Protein AF-A0A8J5NAC3-F1 (a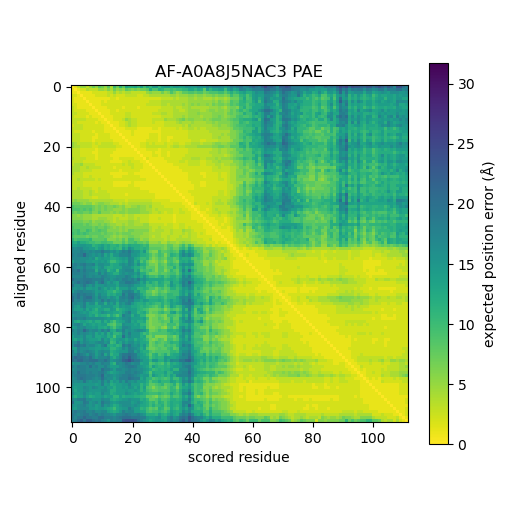fdb_monomer)

Nearest PDB structures (foldseek):
  7rhp-assembly1_A  TM=5.669E-01  e=9.854E-09  Apis mellifera
  5f0g-assembly1_A  TM=5.708E-01  e=3.605E-08  Drosophila melanogaster
  3f6f-assembly1_A  TM=5.568E-01  e=4.910E-08  Drosophila melanogaster
  4hz2-assembly1_A  TM=5.470E-01  e=6.243E-04  Xanthobacter autotrophicus Py2
  1n2a-assembly1_A  TM=5.402E-01  e=1.784E-03  Escherichia coli

Structure (mmCIF, N/CA/C/O backbone):
data_AF-A0A8J5NAC3-F1
#
_entry.id   AF-A0A8J5NAC3-F1
#
loop_
_atom_site.group_PDB
_atom_site.id
_atom_site.type_symbol
_atom_site.label_atom_id
_atom_site.label_alt_id
_atom_site.label_comp_id
_atom_site.label_asym_id
_atom_site.label_entity_id
_atom_site.label_seq_id
_atom_site.pdbx_PDB_ins_code
_atom_site.Cartn_x
_atom_site.Cartn_y
_atom_site.Cartn_z
_atom_site.occupancy
_atom_site.B_iso_or_equiv
_atom_site.auth_seq_id
_atom_site.auth_comp_id
_atom_site.auth_asym_id
_atom_site.auth_atom_id
_atom_site.pdbx_PDB_model_num
ATOM 1 N N . MET A 1 1 ? -5.736 6.207 29.118 1.00 74.62 1 MET A N 1
ATOM 2 C CA . MET A 1 1 ? -6.802 5.892 28.139 1.00 74.62 1 MET A CA 1
ATOM 3 C C . MET A 1 1 ? -8.131 5.841 28.885 1.00 74.62 1 MET A C 1
ATOM 5 O O . MET A 1 1 ? -8.109 5.405 30.030 1.00 74.62 1 MET A O 1
ATOM 9 N N . LYS A 1 2 ? -9.247 6.313 28.310 1.00 90.44 2 LYS A N 1
ATOM 10 C CA . LYS A 1 2 ? -10.553 6.248 28.991 1.00 90.44 2 LYS A CA 1
ATOM 11 C C . LYS A 1 2 ? -11.085 4.797 29.024 1.00 90.44 2 LYS A C 1
ATOM 13 O O . LYS A 1 2 ? -10.876 4.098 28.028 1.00 90.44 2 LYS A O 1
ATOM 18 N N . PRO A 1 3 ? -11.748 4.337 30.105 1.00 93.31 3 PRO A N 1
ATOM 19 C CA . PRO A 1 3 ? -12.244 2.960 30.222 1.00 93.31 3 PRO A CA 1
ATOM 20 C C . PRO A 1 3 ? -13.167 2.527 29.078 1.00 93.31 3 PRO A C 1
ATOM 22 O O . PRO A 1 3 ? -13.096 1.386 28.632 1.00 93.31 3 PRO A O 1
ATOM 25 N N . GLU A 1 4 ? -13.973 3.446 28.544 1.00 94.25 4 GLU A N 1
ATOM 26 C CA .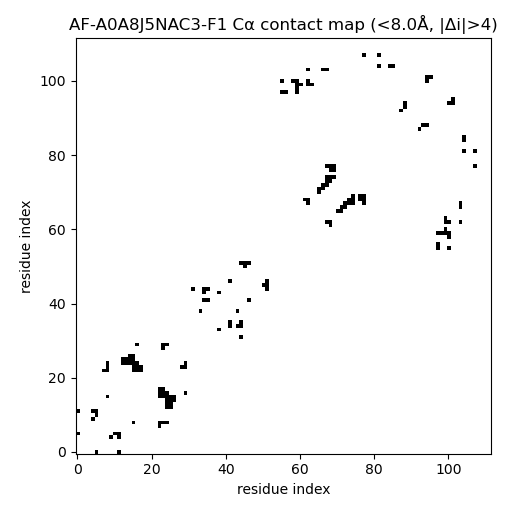 GLU A 1 4 ? -14.918 3.157 27.462 1.00 94.25 4 GLU A CA 1
ATOM 27 C C . GLU A 1 4 ? -14.195 2.797 26.157 1.00 94.25 4 GLU A C 1
ATOM 29 O O . GLU A 1 4 ? -14.645 1.932 25.414 1.00 94.25 4 GLU A O 1
ATOM 34 N N . PHE A 1 5 ? -13.035 3.409 25.889 1.00 93.56 5 PHE A N 1
ATOM 35 C CA . PHE A 1 5 ? -12.230 3.071 24.713 1.00 93.56 5 PHE A CA 1
ATOM 36 C C . PHE A 1 5 ? -11.523 1.722 24.878 1.00 93.56 5 PHE A C 1
ATOM 38 O O . PHE A 1 5 ? -11.417 0.967 23.918 1.00 93.56 5 PHE A O 1
ATOM 45 N N . LEU A 1 6 ? -11.072 1.399 26.094 1.00 93.38 6 LEU A N 1
ATOM 46 C CA . LEU A 1 6 ? -10.439 0.109 26.395 1.00 93.38 6 LEU A CA 1
ATOM 47 C C . LEU A 1 6 ? -11.414 -1.064 26.254 1.00 93.38 6 LEU A C 1
ATOM 49 O O . LEU A 1 6 ? -10.995 -2.152 25.872 1.00 93.38 6 LEU A O 1
ATOM 53 N N . ALA A 1 7 ? -12.703 -0.837 26.524 1.00 93.50 7 ALA A N 1
ATOM 54 C CA . ALA A 1 7 ? -13.750 -1.827 26.293 1.00 93.50 7 ALA A CA 1
ATOM 55 C C . ALA A 1 7 ? -13.954 -2.140 24.796 1.00 93.50 7 ALA A C 1
ATOM 57 O O . ALA A 1 7 ? -14.345 -3.253 24.461 1.00 93.50 7 ALA A O 1
ATOM 58 N N . ILE A 1 8 ? -13.673 -1.179 23.907 1.00 94.19 8 ILE A N 1
ATOM 59 C CA . ILE A 1 8 ? -13.766 -1.344 22.446 1.00 94.19 8 ILE A CA 1
ATOM 60 C C . ILE A 1 8 ? -12.471 -1.936 21.880 1.00 94.19 8 ILE A C 1
ATOM 62 O O . ILE A 1 8 ? -12.507 -2.871 21.085 1.00 94.19 8 ILE A O 1
ATOM 66 N N . ASN A 1 9 ? -11.324 -1.376 22.270 1.00 95.31 9 ASN A N 1
ATOM 67 C CA . ASN A 1 9 ? -10.008 -1.809 21.823 1.00 95.31 9 ASN A CA 1
ATOM 68 C C . ASN A 1 9 ? -9.081 -2.029 23.034 1.00 95.31 9 ASN A C 1
ATOM 70 O O . ASN A 1 9 ? -8.476 -1.065 23.527 1.00 95.31 9 ASN A O 1
ATOM 74 N N . PRO A 1 10 ? -8.895 -3.286 23.479 1.00 93.44 10 PRO A N 1
ATOM 75 C CA . PRO A 1 10 ? -8.010 -3.601 24.597 1.00 93.44 10 PRO A CA 1
ATOM 76 C C . PRO A 1 10 ? -6.534 -3.326 24.274 1.00 93.44 10 PRO A C 1
ATOM 78 O O . PRO A 1 10 ? -5.750 -3.076 25.185 1.00 93.44 10 PRO A O 1
ATOM 81 N N . GLN A 1 11 ? -6.162 -3.304 22.989 1.00 93.75 11 GLN A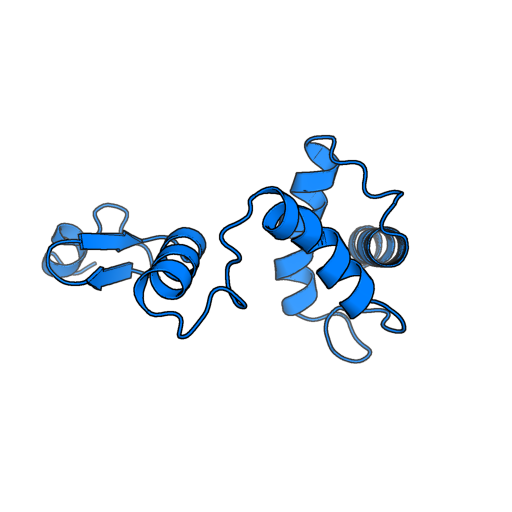 N 1
ATOM 82 C CA . GLN A 1 11 ? -4.825 -2.943 22.515 1.00 93.75 11 GLN A CA 1
ATOM 83 C C . GLN A 1 11 ? -4.592 -1.432 22.508 1.00 93.75 11 GLN A C 1
ATOM 85 O O . GLN A 1 11 ? -3.489 -0.991 22.210 1.00 93.75 11 GLN A O 1
ATOM 90 N N . HIS A 1 12 ? -5.612 -0.634 22.851 1.00 93.06 12 HIS A N 1
ATOM 91 C CA . HIS A 1 12 ? -5.481 0.786 23.154 1.00 93.06 12 HIS A CA 1
ATOM 92 C C . HIS A 1 12 ? -4.730 1.577 22.063 1.00 93.06 12 HIS A C 1
ATOM 94 O O . HIS A 1 12 ? -3.924 2.465 22.351 1.00 93.06 12 HIS A O 1
ATOM 100 N N . CYS A 1 13 ? -5.008 1.249 20.798 1.00 89.06 13 CYS A N 1
ATOM 101 C CA . CYS A 1 13 ? -4.353 1.822 19.626 1.00 89.06 13 CYS A CA 1
ATOM 102 C C . CYS A 1 13 ? -5.343 2.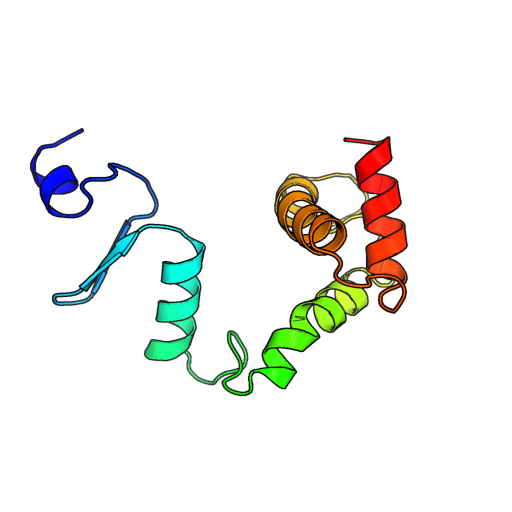577 18.737 1.00 89.06 13 CYS A C 1
ATOM 104 O O . CYS A 1 13 ? -6.542 2.302 18.701 1.00 89.06 13 CYS A O 1
ATOM 106 N N . VAL A 1 14 ? -4.812 3.523 17.970 1.00 90.69 14 VAL A N 1
ATOM 107 C CA . VAL A 1 14 ? -5.525 4.172 16.868 1.00 90.69 14 VAL A CA 1
ATOM 108 C C . VAL A 1 14 ? -4.853 3.790 15.543 1.00 90.69 14 VAL A C 1
ATOM 110 O O . VAL A 1 14 ? -3.629 3.654 15.522 1.00 90.69 14 VAL A O 1
ATOM 113 N N . PRO A 1 15 ? -5.612 3.628 14.443 1.00 93.31 15 PRO A N 1
ATOM 114 C CA . PRO A 1 15 ? -7.069 3.769 14.343 1.00 93.31 15 PRO A CA 1
ATOM 115 C C . PRO A 1 15 ? -7.851 2.587 14.955 1.00 93.31 15 PRO A C 1
ATOM 117 O O . PRO A 1 15 ? -7.382 1.451 14.958 1.00 93.31 15 PRO A O 1
ATOM 120 N N . THR A 1 16 ? -9.057 2.882 15.454 1.00 96.00 16 THR A N 1
ATOM 121 C CA . THR A 1 16 ? -10.086 1.918 15.890 1.00 96.00 16 THR A CA 1
ATOM 122 C C . THR A 1 16 ? -11.422 2.339 15.277 1.00 96.00 16 THR A C 1
ATOM 124 O O . THR A 1 16 ? -11.741 3.528 15.279 1.00 96.00 16 THR A O 1
ATOM 127 N N . MET A 1 17 ? -12.189 1.384 14.761 1.00 96.12 17 MET A N 1
ATOM 128 C CA . MET A 1 17 ? -13.488 1.569 14.118 1.00 96.12 17 MET A CA 1
ATOM 129 C C . MET A 1 17 ? -14.510 0.607 14.728 1.00 96.12 17 MET A C 1
ATOM 131 O O . MET A 1 17 ? -14.171 -0.528 15.057 1.00 96.12 17 MET A O 1
ATOM 135 N N . VAL A 1 18 ? -15.758 1.057 14.850 1.00 96.88 18 VAL A N 1
ATOM 136 C CA . VAL A 1 18 ? -16.900 0.219 15.230 1.00 96.88 18 VAL A CA 1
ATOM 137 C C . VAL A 1 18 ? -17.929 0.277 14.110 1.00 96.88 18 VAL A C 1
ATOM 139 O O . VAL A 1 18 ? -18.288 1.370 13.673 1.00 96.88 18 VAL A O 1
ATOM 142 N N . ASP A 1 19 ? -18.380 -0.887 13.655 1.00 97.00 19 ASP A N 1
ATOM 143 C CA . ASP A 1 19 ? -19.416 -1.046 12.640 1.00 97.00 19 ASP A CA 1
ATOM 144 C C . ASP A 1 19 ? -20.452 -2.082 13.104 1.00 97.00 19 ASP A C 1
ATOM 146 O O . ASP A 1 19 ? -20.204 -3.289 13.081 1.00 97.00 19 ASP A O 1
ATOM 150 N N . GLY A 1 20 ? -21.591 -1.604 13.612 1.00 94.94 20 GLY A N 1
ATOM 151 C CA . GLY A 1 20 ? -22.551 -2.443 14.332 1.00 94.94 20 GLY A CA 1
ATOM 152 C C . GLY A 1 20 ? -21.900 -3.112 15.547 1.00 94.94 20 GLY A C 1
ATOM 153 O O . GLY A 1 20 ? -21.344 -2.433 16.409 1.00 94.94 20 GLY A O 1
ATOM 154 N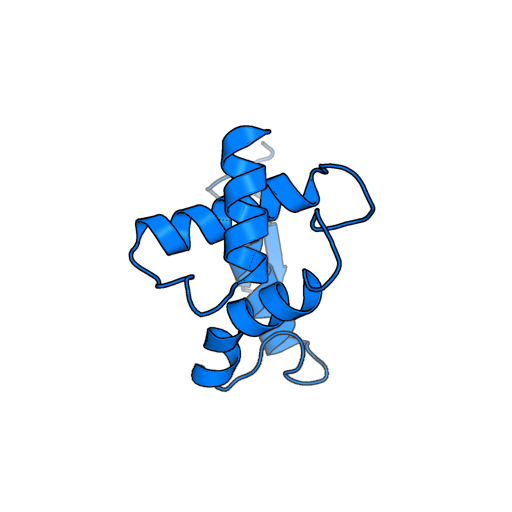 N . ASP A 1 21 ? -21.938 -4.444 15.582 1.00 95.12 21 ASP A N 1
ATOM 155 C CA . ASP A 1 21 ? -21.340 -5.258 16.650 1.00 95.12 21 ASP A CA 1
ATOM 156 C C . ASP A 1 21 ? -19.837 -5.537 16.438 1.00 95.12 21 ASP A C 1
ATOM 158 O O . ASP A 1 21 ? -19.188 -6.166 17.276 1.00 95.12 21 ASP A O 1
ATOM 162 N N . LEU A 1 22 ? -19.259 -5.093 15.316 1.00 95.94 22 LEU A N 1
ATOM 163 C CA . LEU A 1 22 ? -17.863 -5.343 14.971 1.00 95.94 22 LEU A CA 1
ATOM 164 C C . LEU A 1 22 ? -16.963 -4.191 15.429 1.00 95.94 22 LEU A C 1
ATOM 166 O O . LEU A 1 22 ? -17.006 -3.098 14.869 1.00 95.94 22 LEU A O 1
ATOM 170 N N . ALA A 1 23 ? -16.081 -4.462 16.392 1.00 96.88 23 ALA A N 1
ATOM 171 C CA . ALA A 1 23 ? -14.950 -3.596 16.718 1.00 96.88 23 ALA A CA 1
ATOM 172 C C . ALA A 1 23 ? -13.688 -4.066 15.974 1.00 96.88 23 ALA A C 1
ATOM 174 O O . ALA A 1 23 ? -13.289 -5.225 16.074 1.00 96.88 23 ALA A O 1
ATOM 175 N N . LEU A 1 24 ? -13.053 -3.157 15.234 1.00 95.69 24 LEU A N 1
ATOM 176 C CA . LEU A 1 24 ? -11.842 -3.394 14.446 1.00 95.69 24 LEU A CA 1
ATOM 177 C C . LEU A 1 24 ? -10.777 -2.350 14.788 1.00 95.69 24 LEU A C 1
ATOM 179 O O . LEU A 1 24 ? -11.062 -1.160 14.902 1.00 95.69 24 LEU A O 1
ATOM 183 N N . TRP A 1 25 ? -9.527 -2.783 14.892 1.00 94.38 25 TRP A N 1
ATOM 184 C CA . TRP A 1 25 ? -8.349 -1.920 14.994 1.00 94.38 25 TRP A CA 1
ATOM 185 C C . TRP A 1 25 ? -7.295 -2.379 13.986 1.00 94.38 25 TRP A C 1
ATOM 187 O O . TRP A 1 25 ? -7.493 -3.381 13.301 1.00 94.38 25 TRP A O 1
ATOM 197 N N . GLU A 1 26 ? -6.199 -1.624 13.886 1.00 90.31 26 GLU A N 1
ATOM 198 C CA . GLU A 1 26 ? -5.216 -1.673 12.794 1.00 90.31 26 GLU A CA 1
ATOM 199 C C . GLU A 1 26 ? -5.733 -1.066 11.484 1.00 90.31 26 GLU A C 1
ATOM 201 O O . GLU A 1 26 ? -6.818 -1.364 10.987 1.00 90.31 26 GLU A O 1
ATOM 206 N N . SER A 1 27 ? -4.912 -0.211 10.872 1.00 85.94 27 SER A N 1
ATOM 207 C CA . SER A 1 27 ? -5.311 0.528 9.669 1.00 85.94 27 SER A CA 1
ATOM 208 C C . SER A 1 27 ? -5.556 -0.386 8.466 1.00 85.94 27 SER A C 1
ATOM 210 O O . SER A 1 27 ? -6.494 -0.161 7.706 1.00 85.94 27 SER A O 1
ATOM 212 N N . ARG A 1 28 ? -4.748 -1.441 8.291 1.00 84.62 28 ARG A N 1
ATOM 213 C CA . ARG A 1 28 ? -4.851 -2.344 7.130 1.00 84.62 28 ARG A CA 1
ATO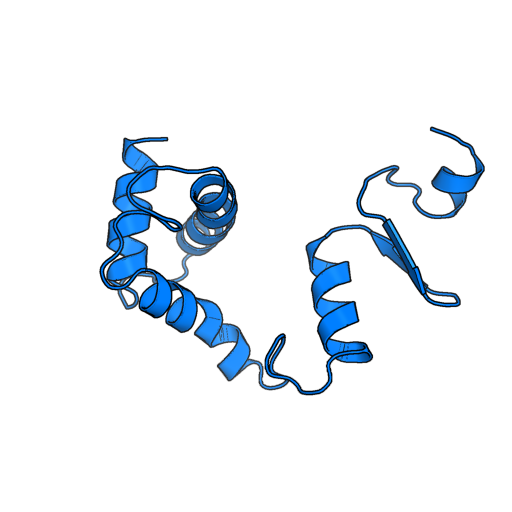M 214 C C . ARG A 1 28 ? -6.144 -3.179 7.140 1.00 84.62 28 ARG A C 1
ATOM 216 O O . ARG A 1 28 ? -6.838 -3.129 6.126 1.00 84.62 28 ARG A O 1
ATOM 223 N N . PRO A 1 29 ? -6.515 -3.887 8.230 1.00 88.06 29 PRO A N 1
ATOM 224 C CA . PRO A 1 29 ? -7.801 -4.582 8.320 1.00 88.06 29 PRO A CA 1
ATOM 225 C C . PRO A 1 29 ? -9.010 -3.653 8.187 1.00 88.06 29 PRO A C 1
ATOM 227 O O . PRO A 1 29 ? -9.968 -4.009 7.508 1.00 88.06 29 PRO A O 1
ATOM 230 N N . ILE A 1 30 ? -8.954 -2.448 8.772 1.00 92.38 30 ILE A N 1
ATOM 231 C CA . ILE A 1 30 ? -10.017 -1.444 8.614 1.00 92.38 30 ILE A CA 1
ATOM 232 C C . ILE A 1 30 ? -10.195 -1.087 7.131 1.00 92.38 30 ILE A C 1
ATOM 234 O O . ILE A 1 30 ? -11.308 -1.158 6.611 1.00 92.38 30 ILE A O 1
ATOM 238 N N . CYS A 1 31 ? -9.111 -0.758 6.422 1.00 90.50 31 CYS A N 1
ATOM 239 C CA . CYS A 1 31 ? -9.181 -0.389 5.008 1.00 90.50 31 CYS A CA 1
ATOM 240 C C . CYS A 1 31 ? -9.712 -1.527 4.122 1.00 90.50 31 CYS A C 1
ATOM 242 O O . CYS A 1 31 ? -10.555 -1.280 3.260 1.00 90.50 31 CYS A O 1
ATOM 244 N N . THR A 1 32 ? -9.252 -2.769 4.318 1.00 90.06 32 THR A N 1
ATOM 245 C CA . THR A 1 32 ? -9.723 -3.905 3.505 1.00 90.06 32 THR A CA 1
ATOM 246 C C . THR A 1 32 ? -11.177 -4.264 3.802 1.00 90.06 32 THR A C 1
ATOM 248 O O . THR A 1 32 ? -11.912 -4.597 2.870 1.00 90.06 32 THR A O 1
ATOM 251 N N . TYR A 1 33 ? -11.618 -4.152 5.060 1.00 93.88 33 TYR A N 1
ATOM 252 C CA . TYR A 1 33 ? -13.017 -4.326 5.450 1.00 93.88 33 TYR A CA 1
ATOM 253 C C . TYR A 1 33 ? -13.911 -3.276 4.787 1.00 93.88 33 TYR A C 1
ATOM 255 O O . TYR A 1 33 ? -14.867 -3.638 4.103 1.00 93.88 33 TYR A O 1
ATOM 263 N N . LEU A 1 34 ? -13.557 -1.992 4.909 1.00 94.69 34 LEU A N 1
ATOM 264 C CA . LEU A 1 34 ? -14.332 -0.895 4.328 1.00 94.69 34 LEU A CA 1
ATOM 265 C C . LEU A 1 34 ? -14.438 -1.015 2.805 1.00 94.69 34 LEU A C 1
ATOM 267 O O . LEU A 1 34 ? -15.531 -0.894 2.257 1.00 94.69 34 LEU A O 1
ATOM 271 N N . ALA A 1 35 ? -13.327 -1.313 2.123 1.00 91.69 35 ALA A N 1
ATOM 272 C CA . ALA A 1 35 ? -13.329 -1.526 0.677 1.00 91.69 35 ALA A CA 1
ATOM 273 C C . ALA A 1 35 ? -14.199 -2.726 0.269 1.00 91.69 35 ALA A C 1
ATOM 275 O O . ALA A 1 35 ? -14.880 -2.669 -0.749 1.00 91.69 35 ALA A O 1
ATOM 276 N N . SER A 1 36 ? -14.204 -3.799 1.067 1.00 89.19 36 SER A N 1
ATOM 277 C CA . SER A 1 36 ? -14.971 -5.013 0.763 1.00 89.19 36 SER A CA 1
ATOM 278 C C . SER A 1 36 ? -16.469 -4.881 1.053 1.00 89.19 36 SER A C 1
ATOM 280 O O . SER A 1 36 ? -17.264 -5.447 0.307 1.00 89.19 36 SER A O 1
ATOM 282 N N . GLN A 1 37 ? -16.852 -4.187 2.131 1.00 94.31 37 GLN A N 1
ATOM 283 C CA . GLN A 1 37 ? -18.251 -4.052 2.564 1.00 94.31 37 GLN A CA 1
ATOM 284 C C . GLN A 1 37 ? -18.968 -2.869 1.913 1.00 94.31 37 GLN A C 1
ATOM 286 O O . GLN A 1 37 ? -20.126 -2.992 1.524 1.00 94.31 37 GLN A O 1
ATOM 291 N N . TYR A 1 38 ? -18.283 -1.730 1.788 1.00 95.38 38 TYR A N 1
ATOM 292 C CA . TYR A 1 38 ? -18.891 -0.458 1.384 1.00 95.38 38 TYR A CA 1
ATOM 293 C C . TYR A 1 38 ? -18.397 0.064 0.032 1.00 95.38 38 TYR A C 1
ATOM 295 O O . TYR A 1 38 ? -18.889 1.088 -0.448 1.00 95.38 38 TYR A O 1
ATOM 303 N N . GLY A 1 39 ? -17.422 -0.603 -0.593 1.00 91.06 39 GLY A N 1
ATOM 304 C CA . GLY A 1 39 ? -16.950 -0.250 -1.929 1.00 91.06 39 GLY A CA 1
ATOM 305 C C . GLY A 1 39 ? -18.082 -0.307 -2.957 1.00 91.06 39 GLY A C 1
ATOM 306 O O . GLY A 1 39 ? -18.865 -1.254 -2.982 1.00 91.06 39 GLY A O 1
ATOM 307 N N . LYS A 1 40 ? -18.166 0.708 -3.829 1.00 94.06 40 LYS A N 1
ATOM 308 C CA . LYS A 1 40 ? -19.129 0.722 -4.949 1.00 94.06 40 LYS A CA 1
ATOM 309 C C . LYS A 1 40 ? -18.883 -0.432 -5.925 1.00 94.06 40 LYS A C 1
ATOM 311 O O . LYS A 1 40 ? -19.819 -0.959 -6.516 1.00 94.06 40 LYS A O 1
ATOM 316 N N . ASP A 1 41 ? -17.616 -0.786 -6.083 1.00 91.06 41 ASP A N 1
ATOM 317 C CA . ASP A 1 41 ? -17.096 -1.885 -6.881 1.00 91.06 41 ASP A CA 1
ATOM 318 C C . ASP A 1 41 ? -15.843 -2.451 -6.186 1.00 91.06 41 ASP A C 1
ATOM 320 O O . ASP A 1 41 ? -15.477 -2.028 -5.085 1.00 91.06 41 ASP A O 1
ATOM 324 N N . ASP A 1 42 ? -15.184 -3.425 -6.812 1.00 86.44 42 ASP A N 1
ATOM 325 C CA . ASP A 1 42 ? -13.972 -4.039 -6.279 1.00 86.44 42 ASP A CA 1
ATOM 326 C C . ASP A 1 42 ? -12.676 -3.355 -6.749 1.00 86.44 42 ASP A C 1
ATOM 328 O O . ASP A 1 42 ? -11.594 -3.889 -6.517 1.00 86.44 42 ASP A O 1
ATOM 332 N N . SER A 1 43 ? -12.737 -2.155 -7.342 1.00 84.12 43 SER A N 1
ATOM 333 C CA . SER A 1 43 ? -11.544 -1.450 -7.842 1.00 84.12 43 SER A CA 1
ATOM 334 C C . SER A 1 43 ? -10.519 -1.153 -6.741 1.00 84.12 43 SER A C 1
ATOM 336 O O . SER A 1 43 ? -9.316 -1.281 -6.966 1.00 84.12 43 SER A O 1
ATOM 338 N N . LEU A 1 44 ? -10.985 -0.812 -5.533 1.00 80.81 44 LEU A N 1
ATOM 339 C CA . LEU A 1 44 ? -10.126 -0.530 -4.376 1.00 80.81 44 LEU A CA 1
ATOM 340 C C . LEU A 1 44 ? -9.540 -1.797 -3.736 1.00 80.81 44 LEU A C 1
ATOM 342 O O . LEU A 1 44 ? -8.478 -1.739 -3.116 1.00 80.81 44 LEU A O 1
ATOM 346 N N . TYR A 1 45 ? -10.226 -2.938 -3.851 1.00 84.75 45 TYR A N 1
ATOM 347 C CA . TYR A 1 45 ? -9.770 -4.209 -3.287 1.00 84.75 45 TYR A CA 1
ATOM 348 C C . TYR A 1 45 ? -10.322 -5.409 -4.084 1.00 84.75 45 TYR A C 1
ATOM 350 O O . TYR A 1 45 ? -11.268 -6.070 -3.636 1.00 84.75 45 TYR A O 1
ATOM 358 N N . PRO A 1 46 ? -9.725 -5.727 -5.254 1.00 87.00 46 PRO A N 1
ATOM 359 C CA . PRO A 1 46 ? -10.284 -6.680 -6.220 1.00 87.00 46 PRO A CA 1
ATOM 360 C C . PRO A 1 46 ? -10.579 -8.028 -5.599 1.00 87.00 46 PRO A C 1
ATOM 362 O O . PRO A 1 46 ? -9.763 -8.507 -4.825 1.00 87.00 46 PRO A O 1
ATOM 365 N N . LYS A 1 47 ? -11.688 -8.693 -5.920 1.00 84.88 47 LYS A N 1
ATOM 366 C CA . LYS A 1 47 ? -12.002 -9.984 -5.266 1.00 84.88 47 LYS A CA 1
ATOM 367 C C . LYS A 1 47 ? -11.066 -11.118 -5.683 1.00 84.88 47 LYS A C 1
ATOM 369 O O . LYS A 1 47 ? -10.831 -12.027 -4.890 1.00 84.88 47 LYS A O 1
ATOM 374 N N . ASP A 1 48 ? -10.514 -11.047 -6.893 1.00 84.06 48 ASP A N 1
ATOM 375 C CA . ASP A 1 48 ? -9.571 -12.036 -7.413 1.00 84.06 48 ASP A CA 1
ATOM 376 C C . ASP A 1 48 ? -8.201 -11.940 -6.705 1.00 84.06 48 ASP A C 1
ATOM 378 O O . ASP A 1 48 ? -7.499 -10.930 -6.849 1.00 84.06 48 ASP A O 1
ATOM 382 N N . PRO A 1 49 ? -7.759 -12.993 -5.989 1.00 72.06 49 PRO A N 1
ATOM 383 C CA . PRO A 1 49 ? -6.463 -13.005 -5.318 1.00 72.06 49 PRO A CA 1
ATOM 384 C C . PRO A 1 49 ? -5.285 -12.812 -6.277 1.00 72.06 49 PRO A C 1
ATOM 386 O O . PRO A 1 49 ? -4.286 -12.205 -5.893 1.00 72.06 49 PRO A O 1
ATOM 389 N N . LYS A 1 50 ? -5.393 -13.277 -7.532 1.00 76.62 50 LYS A N 1
ATOM 390 C CA . LYS A 1 50 ? -4.332 -13.066 -8.529 1.00 76.62 50 LYS A CA 1
ATOM 391 C C . LYS A 1 50 ? -4.222 -11.594 -8.905 1.00 76.62 50 LYS A C 1
ATOM 393 O O . LYS A 1 50 ? -3.118 -11.098 -9.086 1.00 76.62 50 LYS A O 1
ATOM 398 N N . THR A 1 51 ? -5.344 -10.888 -8.991 1.00 78.69 51 THR A N 1
ATOM 399 C CA . THR A 1 51 ? -5.374 -9.446 -9.238 1.00 78.69 51 THR A CA 1
ATOM 400 C C . THR A 1 51 ? -4.867 -8.666 -8.029 1.00 78.69 51 THR A C 1
ATOM 402 O O . THR A 1 51 ? -4.039 -7.781 -8.210 1.00 78.69 51 THR A O 1
ATOM 405 N N . ARG A 1 52 ? -5.223 -9.052 -6.794 1.00 76.12 52 ARG A N 1
ATOM 406 C CA . ARG A 1 52 ? -4.609 -8.468 -5.581 1.00 76.12 52 ARG A CA 1
ATOM 407 C C . ARG A 1 52 ? -3.091 -8.647 -5.559 1.00 76.12 52 ARG A C 1
ATOM 409 O O . ARG A 1 52 ? -2.368 -7.724 -5.198 1.00 76.12 52 ARG A O 1
ATOM 416 N N . ALA A 1 53 ? -2.600 -9.807 -5.995 1.00 70.12 53 ALA A N 1
ATOM 417 C CA . ALA A 1 53 ? -1.167 -10.080 -6.088 1.00 70.12 53 ALA A CA 1
ATOM 418 C C . ALA A 1 53 ? -0.442 -9.190 -7.119 1.00 70.12 53 ALA A C 1
ATOM 420 O O . ALA A 1 53 ? 0.774 -9.038 -7.040 1.00 70.12 53 ALA A O 1
ATOM 421 N N . LYS A 1 54 ? -1.168 -8.545 -8.047 1.00 81.94 54 LYS A N 1
ATOM 422 C CA . LYS A 1 54 ? -0.610 -7.560 -8.990 1.00 81.94 54 LYS A CA 1
ATOM 423 C C . LYS A 1 54 ? -0.433 -6.166 -8.381 1.00 81.94 54 LYS A C 1
ATOM 425 O O . LYS A 1 54 ? -0.004 -5.273 -9.104 1.00 81.94 54 LYS A O 1
ATOM 430 N N . ALA A 1 55 ? -0.695 -5.961 -7.086 1.00 80.19 55 ALA A N 1
ATOM 431 C CA . ALA A 1 55 ? -0.489 -4.667 -6.427 1.00 80.19 55 ALA A CA 1
ATOM 432 C C . ALA A 1 55 ? 0.941 -4.116 -6.611 1.00 80.19 55 ALA A C 1
ATOM 434 O O . ALA A 1 55 ? 1.120 -2.913 -6.789 1.00 80.19 55 ALA A O 1
ATOM 435 N N . LEU A 1 56 ? 1.954 -4.992 -6.658 1.00 83.56 56 LEU A N 1
ATOM 436 C CA . LEU A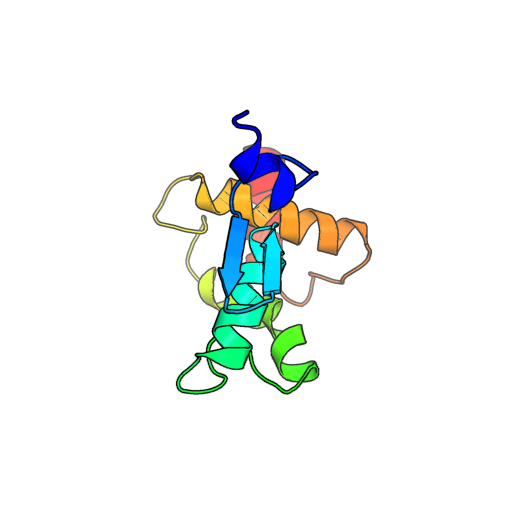 1 56 ? 3.326 -4.606 -7.016 1.00 83.56 56 LEU A CA 1
ATOM 437 C C . LEU A 1 56 ? 3.448 -4.132 -8.471 1.00 83.56 56 LEU A C 1
ATOM 439 O O . LEU A 1 56 ? 4.202 -3.211 -8.750 1.00 83.56 56 LEU A O 1
ATOM 443 N N . GLY A 1 57 ? 2.681 -4.705 -9.399 1.00 87.50 57 GLY A N 1
ATOM 444 C CA . GLY A 1 57 ? 2.572 -4.196 -10.767 1.00 87.50 57 GLY A CA 1
ATOM 445 C C . GLY A 1 57 ? 2.062 -2.756 -10.793 1.00 87.50 57 GLY A C 1
ATOM 446 O O . GLY A 1 57 ? 2.691 -1.902 -11.401 1.00 87.50 57 GLY A O 1
ATOM 447 N N . TRP A 1 58 ? 1.004 -2.450 -10.043 1.00 88.56 58 TRP A N 1
ATOM 448 C CA . TRP A 1 58 ? 0.471 -1.086 -9.977 1.00 88.56 58 TRP A CA 1
ATOM 449 C C . TRP A 1 58 ? 1.433 -0.090 -9.342 1.00 88.56 58 TRP A C 1
ATOM 451 O O . TRP A 1 58 ? 1.589 1.010 -9.858 1.00 88.56 58 TRP A O 1
ATOM 461 N N . LEU A 1 59 ? 2.105 -0.465 -8.249 1.00 91.56 59 LEU A N 1
ATOM 462 C CA . LEU A 1 59 ? 3.132 0.390 -7.655 1.00 91.56 59 LEU A CA 1
ATOM 463 C C . LEU A 1 59 ? 4.303 0.605 -8.627 1.00 91.56 59 LEU A C 1
ATOM 465 O O . LEU A 1 59 ? 4.843 1.704 -8.713 1.00 91.56 59 LEU A O 1
ATOM 469 N N . ASN A 1 60 ? 4.678 -0.424 -9.388 1.00 92.75 60 ASN A N 1
ATOM 470 C CA . ASN A 1 60 ? 5.709 -0.313 -10.411 1.00 92.75 60 ASN A CA 1
ATOM 471 C C . ASN A 1 60 ? 5.305 0.644 -11.536 1.00 92.75 60 ASN A C 1
ATOM 473 O O . ASN A 1 60 ? 6.129 1.453 -11.961 1.00 92.75 60 ASN A O 1
ATOM 477 N N . ASP A 1 61 ? 4.059 0.567 -11.994 1.00 92.88 61 ASP A N 1
ATOM 478 C CA . ASP A 1 61 ? 3.524 1.460 -13.022 1.00 92.88 61 ASP A CA 1
ATOM 479 C C . ASP A 1 61 ? 3.395 2.895 -12.493 1.00 92.88 61 ASP A C 1
ATOM 481 O O . ASP A 1 61 ? 3.743 3.840 -13.193 1.00 92.88 61 ASP A O 1
ATOM 485 N N . TRP A 1 62 ? 2.990 3.069 -11.231 1.00 93.75 62 TRP A N 1
ATOM 486 C CA . TRP A 1 62 ? 2.937 4.372 -10.561 1.00 93.75 62 TRP A CA 1
ATOM 487 C C . TRP A 1 62 ? 4.312 5.047 -10.484 1.00 93.75 62 TRP A C 1
ATOM 489 O O . TRP A 1 62 ? 4.450 6.233 -10.769 1.00 93.75 62 TRP A O 1
ATOM 499 N N . LEU A 1 63 ? 5.348 4.281 -10.134 1.00 95.12 63 LEU A N 1
ATOM 500 C CA . LEU A 1 63 ? 6.725 4.773 -10.052 1.00 95.12 63 LEU A CA 1
ATOM 501 C C . LEU A 1 63 ? 7.377 4.982 -11.429 1.00 95.12 63 LEU A C 1
ATOM 503 O O . LEU A 1 63 ? 8.509 5.464 -11.501 1.00 95.12 63 LEU A O 1
ATOM 507 N N . ALA A 1 64 ? 6.709 4.632 -12.531 1.00 95.06 64 ALA A N 1
ATOM 508 C CA . ALA A 1 64 ? 7.247 4.875 -13.862 1.00 95.06 64 ALA A CA 1
ATOM 509 C C . ALA A 1 64 ? 7.439 6.383 -14.085 1.00 95.06 64 ALA A C 1
ATOM 511 O O .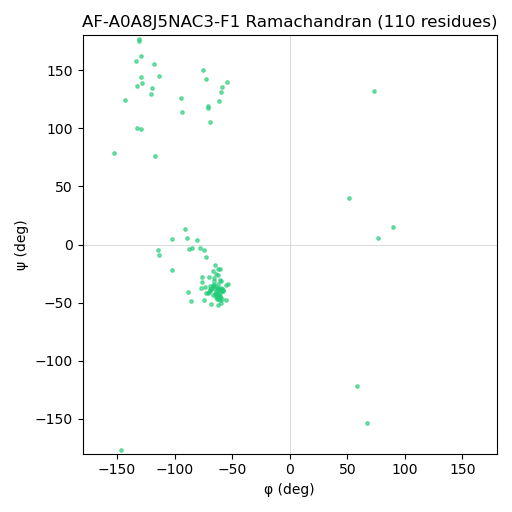 ALA A 1 64 ? 6.505 7.171 -13.947 1.00 95.06 64 ALA A O 1
ATOM 512 N N . GLY A 1 65 ? 8.669 6.787 -14.413 1.00 92.38 65 GLY A N 1
ATOM 513 C CA . GLY A 1 65 ? 9.024 8.194 -14.625 1.00 92.38 65 GLY A CA 1
ATOM 514 C C . GLY A 1 65 ? 9.191 9.028 -13.349 1.00 92.38 65 GLY A C 1
ATOM 515 O O . GLY A 1 65 ? 9.422 10.228 -13.460 1.00 92.38 65 GLY A O 1
ATOM 516 N N . HIS A 1 66 ? 9.115 8.417 -12.162 1.00 93.38 66 HIS A N 1
ATOM 517 C CA . HIS A 1 66 ? 9.255 9.108 -10.882 1.00 93.38 66 HIS A CA 1
ATOM 518 C C . HIS A 1 66 ? 10.436 8.552 -10.077 1.00 93.38 66 HIS A C 1
ATOM 520 O O . HIS A 1 66 ? 10.605 7.339 -9.927 1.00 93.38 66 HIS A O 1
ATOM 526 N N . ASP A 1 67 ? 11.252 9.443 -9.510 1.00 94.94 67 ASP A N 1
ATOM 527 C CA . ASP A 1 67 ? 12.334 9.028 -8.612 1.00 94.94 67 ASP A CA 1
ATOM 528 C C . ASP A 1 67 ? 11.820 8.636 -7.219 1.00 94.94 67 ASP A C 1
ATOM 530 O O . ASP A 1 67 ? 12.371 7.713 -6.606 1.00 94.94 67 ASP A O 1
ATOM 534 N N . TRP A 1 68 ? 10.742 9.286 -6.767 1.00 96.31 68 TRP A N 1
ATOM 535 C CA . TRP A 1 68 ? 10.091 9.128 -5.463 1.00 96.31 68 TRP A CA 1
ATOM 536 C C . TRP A 1 68 ? 8.586 8.911 -5.626 1.00 96.31 68 TRP A C 1
ATOM 538 O O . TRP A 1 68 ? 8.015 9.220 -6.669 1.00 96.31 68 TRP A O 1
ATOM 548 N N . ALA A 1 69 ? 7.926 8.398 -4.590 1.00 93.81 69 ALA A N 1
ATOM 549 C CA . ALA A 1 69 ? 6.508 8.056 -4.630 1.00 93.81 69 ALA A CA 1
ATOM 550 C C . ALA A 1 69 ? 5.598 9.260 -4.930 1.00 93.81 69 ALA A C 1
ATOM 552 O O . ALA A 1 69 ? 4.530 9.081 -5.520 1.00 93.81 69 ALA A O 1
ATOM 553 N N . VAL A 1 70 ? 6.004 10.467 -4.516 1.00 94.19 70 VAL A N 1
ATOM 554 C CA . VAL A 1 70 ? 5.279 11.720 -4.762 1.00 94.19 70 VAL A CA 1
ATOM 555 C C . VAL A 1 70 ? 6.260 12.862 -5.033 1.00 94.19 70 VAL A C 1
ATOM 557 O O . VAL A 1 70 ? 7.093 13.194 -4.192 1.00 94.19 70 VAL A O 1
ATOM 560 N N . GLY A 1 71 ? 6.097 13.533 -6.176 1.00 89.75 71 GLY A N 1
ATOM 561 C CA . GLY A 1 71 ? 6.902 14.697 -6.547 1.00 89.75 71 GLY A CA 1
ATOM 562 C C . GLY A 1 71 ? 8.375 14.361 -6.807 1.00 89.75 71 GLY A C 1
ATOM 563 O O . GLY A 1 71 ? 8.717 13.245 -7.183 1.00 89.75 71 GLY A O 1
ATOM 564 N N . ASN A 1 72 ? 9.249 15.353 -6.614 1.00 93.69 72 ASN A N 1
ATOM 565 C CA . ASN A 1 72 ? 10.668 15.267 -6.992 1.00 93.69 72 ASN A CA 1
ATOM 566 C C . ASN A 1 72 ? 11.616 15.010 -5.805 1.00 93.69 72 ASN A C 1
ATOM 568 O O . ASN A 1 72 ? 12.830 15.015 -5.987 1.00 93.69 72 ASN A O 1
ATOM 572 N N . ASN A 1 73 ? 11.090 14.802 -4.593 1.00 94.38 73 ASN A N 1
ATOM 573 C CA . ASN A 1 73 ? 11.881 14.651 -3.367 1.00 94.38 73 ASN A CA 1
ATOM 574 C C . ASN A 1 73 ? 11.399 13.453 -2.540 1.00 94.38 73 ASN A C 1
ATOM 576 O O . ASN A 1 73 ? 10.240 13.067 -2.642 1.00 94.38 73 ASN A O 1
ATOM 580 N N . LEU A 1 74 ? 12.269 12.922 -1.675 1.00 95.12 74 LEU A N 1
ATOM 581 C CA . LEU A 1 74 ? 11.896 11.923 -0.672 1.00 95.12 74 LEU A CA 1
ATOM 582 C C . LEU A 1 74 ? 10.828 12.499 0.273 1.00 95.12 74 LEU A C 1
ATOM 584 O O . LEU A 1 74 ? 10.999 13.592 0.817 1.00 95.12 74 LEU A O 1
ATOM 588 N N . THR A 1 75 ? 9.752 11.748 0.509 1.00 95.19 75 THR A N 1
ATOM 589 C CA . THR A 1 75 ? 8.646 12.162 1.385 1.00 95.19 75 THR A CA 1
ATOM 590 C C . THR A 1 75 ? 8.263 11.083 2.402 1.00 95.19 75 THR A C 1
ATOM 592 O O . THR A 1 75 ? 8.776 9.962 2.407 1.00 95.19 75 THR A O 1
ATOM 595 N N . VAL A 1 76 ? 7.304 11.398 3.278 1.00 91.88 76 VAL A N 1
ATOM 596 C CA . VAL A 1 76 ? 6.684 10.417 4.187 1.00 91.88 76 VAL A CA 1
ATOM 597 C C . VAL A 1 76 ? 5.939 9.293 3.445 1.00 91.88 76 VAL A C 1
ATOM 599 O O . VAL A 1 76 ? 5.750 8.212 4.007 1.00 91.88 76 VAL A O 1
ATOM 602 N N . ALA A 1 77 ? 5.547 9.507 2.180 1.00 91.50 77 ALA A N 1
ATOM 603 C CA . ALA A 1 77 ? 4.948 8.462 1.353 1.00 91.50 77 ALA A CA 1
ATOM 604 C C . ALA A 1 77 ? 5.967 7.352 1.054 1.00 91.50 77 ALA A C 1
ATOM 606 O O . ALA A 1 77 ? 5.657 6.174 1.226 1.00 91.50 77 ALA A O 1
ATOM 607 N N . ASP A 1 78 ? 7.206 7.722 0.718 1.00 94.75 78 ASP A N 1
ATOM 608 C CA . ASP A 1 78 ? 8.298 6.771 0.497 1.00 94.75 78 ASP A CA 1
ATOM 609 C C . ASP A 1 78 ? 8.616 5.975 1.763 1.00 94.75 78 ASP A C 1
ATOM 611 O O . ASP A 1 78 ? 8.740 4.756 1.702 1.00 94.75 78 ASP A O 1
ATOM 615 N N . HIS A 1 79 ? 8.649 6.635 2.927 1.00 91.00 79 HIS A N 1
ATOM 616 C CA . HIS A 1 79 ? 8.844 5.967 4.221 1.00 91.00 79 HIS A CA 1
ATOM 617 C C . HIS A 1 79 ? 7.763 4.917 4.502 1.00 91.00 79 HIS A C 1
ATOM 619 O O . HIS A 1 79 ? 8.047 3.826 4.996 1.00 91.00 79 HIS A O 1
ATOM 625 N N . SER A 1 80 ? 6.515 5.228 4.160 1.00 89.44 80 SER A N 1
ATOM 626 C CA . SER A 1 80 ? 5.388 4.321 4.379 1.00 89.44 80 SER A CA 1
ATOM 627 C C . SER A 1 80 ? 5.429 3.119 3.429 1.00 89.44 80 SER A C 1
ATOM 629 O O . SER A 1 80 ? 5.175 1.981 3.835 1.00 89.44 80 SER A O 1
ATOM 631 N N . LEU A 1 81 ? 5.769 3.360 2.160 1.00 93.19 81 LEU A N 1
ATOM 632 C CA . LEU A 1 81 ? 5.846 2.322 1.135 1.00 93.19 81 LEU A CA 1
ATOM 633 C C . LEU A 1 81 ? 7.072 1.426 1.327 1.00 93.19 81 LEU A C 1
ATOM 635 O O . LEU A 1 81 ? 6.944 0.204 1.216 1.00 93.19 81 LEU A O 1
ATOM 639 N N . VAL A 1 82 ? 8.240 1.998 1.654 1.00 94.44 82 VAL A N 1
ATOM 640 C CA . VAL A 1 82 ? 9.502 1.245 1.731 1.00 94.44 82 VAL A CA 1
ATOM 641 C C . VAL A 1 82 ? 9.425 0.160 2.788 1.00 94.44 82 VAL A C 1
ATOM 643 O O . VAL A 1 82 ? 9.877 -0.945 2.527 1.00 94.44 82 VAL A O 1
ATOM 646 N N . ALA A 1 83 ? 8.775 0.420 3.927 1.00 89.12 83 ALA A N 1
ATOM 647 C CA . ALA A 1 83 ? 8.602 -0.573 4.983 1.00 89.12 83 ALA A CA 1
ATOM 648 C C . ALA A 1 83 ? 7.866 -1.825 4.479 1.00 89.12 83 ALA A C 1
ATOM 650 O O . ALA A 1 83 ? 8.207 -2.951 4.836 1.00 89.12 83 ALA A O 1
ATOM 651 N N . THR A 1 84 ? 6.865 -1.638 3.616 1.00 90.44 84 THR A N 1
ATOM 652 C CA . THR A 1 84 ? 6.104 -2.753 3.045 1.00 90.44 84 THR A CA 1
ATOM 653 C C . THR A 1 84 ? 6.927 -3.479 1.979 1.00 90.44 84 THR A C 1
ATOM 655 O O . THR A 1 84 ? 7.038 -4.702 2.021 1.00 90.44 84 THR A O 1
ATOM 658 N N . VAL A 1 85 ? 7.545 -2.743 1.050 1.00 91.75 85 VAL A N 1
ATOM 659 C CA . VAL A 1 85 ? 8.294 -3.335 -0.071 1.00 91.75 85 VAL A CA 1
ATOM 660 C C . VAL A 1 85 ? 9.586 -4.019 0.392 1.00 91.75 85 VAL A C 1
ATOM 662 O O . VAL A 1 85 ? 9.906 -5.100 -0.094 1.00 91.75 85 VAL A O 1
ATOM 665 N N . SER A 1 86 ? 10.304 -3.456 1.367 1.00 92.12 86 SER A N 1
ATOM 666 C CA . SER A 1 86 ? 11.497 -4.091 1.942 1.00 92.12 86 SER A CA 1
ATOM 667 C C . SER A 1 86 ? 11.153 -5.381 2.688 1.00 92.12 86 SER A C 1
ATOM 669 O O . SER A 1 86 ? 11.890 -6.355 2.590 1.00 92.12 86 SER A O 1
ATOM 671 N N . THR A 1 87 ? 10.000 -5.435 3.367 1.00 86.56 87 THR A N 1
ATOM 672 C CA . THR A 1 87 ? 9.501 -6.669 3.996 1.00 86.56 87 THR A CA 1
ATOM 673 C C . THR A 1 87 ? 9.187 -7.736 2.945 1.00 86.56 87 THR A C 1
ATOM 675 O O . THR A 1 87 ? 9.510 -8.909 3.128 1.00 86.56 87 THR A O 1
ATOM 678 N N . MET A 1 88 ? 8.588 -7.347 1.817 1.00 86.50 88 MET A N 1
ATOM 679 C CA . MET A 1 88 ? 8.336 -8.257 0.693 1.00 86.50 88 MET A CA 1
ATOM 680 C C . MET A 1 88 ? 9.644 -8.823 0.121 1.00 86.50 88 MET A C 1
ATOM 682 O O . MET A 1 88 ? 9.767 -10.034 -0.041 1.00 86.50 88 MET A O 1
ATOM 686 N N . GLU A 1 89 ? 10.648 -7.975 -0.110 1.00 88.19 89 GLU A N 1
ATOM 687 C CA . GLU A 1 89 ? 11.977 -8.409 -0.559 1.00 88.19 89 GLU A CA 1
ATOM 688 C C . GLU A 1 89 ? 12.638 -9.359 0.456 1.00 88.19 89 GLU A C 1
ATOM 690 O O . GLU A 1 89 ? 13.095 -10.441 0.092 1.00 88.19 89 GLU A O 1
ATOM 695 N N . ALA A 1 90 ? 12.626 -9.003 1.745 1.00 88.06 90 ALA A N 1
ATOM 696 C CA . ALA A 1 90 ? 13.217 -9.807 2.817 1.00 88.06 90 ALA A CA 1
ATOM 697 C C . ALA A 1 90 ? 12.529 -11.171 3.006 1.00 88.06 90 ALA A C 1
ATOM 699 O O . ALA A 1 90 ? 13.156 -12.119 3.475 1.00 88.06 90 ALA A O 1
ATOM 700 N N . THR A 1 91 ? 11.253 -11.287 2.626 1.00 79.38 91 THR A N 1
ATOM 701 C CA . THR A 1 91 ? 10.489 -12.547 2.656 1.00 79.38 91 THR A CA 1
ATOM 702 C C . THR A 1 91 ? 10.612 -13.360 1.363 1.00 79.38 91 THR A C 1
ATOM 704 O O . THR A 1 91 ? 9.988 -14.412 1.239 1.00 79.38 91 THR A O 1
ATOM 707 N N . GLY A 1 92 ? 11.453 -12.920 0.420 1.00 76.88 92 GLY A N 1
ATOM 708 C CA . GLY A 1 92 ? 11.785 -13.659 -0.797 1.00 76.88 92 GLY A CA 1
ATOM 709 C C . GLY A 1 92 ? 10.865 -13.384 -1.985 1.00 76.88 92 GLY A C 1
ATOM 710 O O . GLY A 1 92 ? 10.885 -14.148 -2.952 1.00 76.88 92 GLY A O 1
ATOM 711 N N . ILE A 1 93 ? 10.058 -12.318 -1.949 1.00 80.88 93 ILE A N 1
ATOM 712 C CA . ILE A 1 93 ? 9.304 -11.886 -3.130 1.00 80.88 93 ILE A CA 1
ATOM 713 C C . ILE A 1 93 ? 10.284 -11.294 -4.145 1.00 80.88 93 ILE A C 1
ATOM 715 O O . ILE A 1 93 ? 10.954 -10.298 -3.879 1.00 80.88 93 ILE A O 1
ATOM 719 N N . ASP A 1 94 ? 10.343 -11.909 -5.326 1.00 80.88 94 ASP A N 1
ATOM 720 C CA . ASP A 1 94 ? 11.182 -11.451 -6.431 1.00 80.88 94 ASP A CA 1
ATOM 721 C C . ASP A 1 94 ? 10.660 -10.126 -7.011 1.00 80.88 94 ASP A C 1
ATOM 723 O O . ASP A 1 94 ? 9.661 -10.083 -7.736 1.00 80.88 94 ASP A O 1
ATOM 727 N N . LEU A 1 95 ? 11.362 -9.037 -6.694 1.00 85.62 95 LEU A N 1
ATOM 728 C CA . LEU A 1 95 ? 11.075 -7.696 -7.201 1.00 85.62 95 LEU A CA 1
ATOM 729 C C . LEU A 1 95 ? 11.765 -7.396 -8.538 1.00 85.62 95 LEU A C 1
ATOM 731 O O . LEU A 1 95 ? 11.503 -6.340 -9.113 1.00 85.62 95 LEU A O 1
ATOM 735 N N . ALA A 1 96 ? 12.599 -8.296 -9.077 1.00 84.44 96 ALA A N 1
ATOM 736 C CA . ALA A 1 96 ? 13.351 -8.041 -10.310 1.00 84.44 96 ALA A CA 1
ATOM 737 C C . ALA A 1 96 ? 12.435 -7.805 -11.522 1.00 84.44 96 ALA A C 1
ATOM 739 O O . ALA A 1 96 ? 12.791 -7.084 -12.453 1.00 84.44 96 ALA A O 1
ATOM 740 N N . LYS A 1 97 ? 11.217 -8.362 -11.486 1.00 84.12 97 LYS A N 1
ATOM 741 C CA . LYS A 1 97 ? 10.168 -8.138 -12.497 1.00 84.12 97 LYS A CA 1
ATOM 742 C C . LYS A 1 97 ? 9.537 -6.742 -12.425 1.00 84.12 97 LYS A C 1
ATOM 744 O O . LYS A 1 97 ? 8.807 -6.358 -13.332 1.00 84.12 97 LYS A O 1
ATOM 749 N N . HIS A 1 98 ? 9.819 -5.992 -11.364 1.00 91.12 98 HIS A N 1
ATOM 750 C CA . HIS A 1 98 ? 9.310 -4.654 -11.096 1.00 91.12 98 HIS A CA 1
ATOM 751 C C . HIS A 1 98 ? 10.484 -3.667 -11.073 1.00 91.12 98 HIS A C 1
ATOM 753 O O . HIS A 1 98 ? 10.965 -3.251 -10.016 1.00 91.12 98 HIS A O 1
ATOM 759 N N . THR A 1 99 ? 10.992 -3.322 -12.259 1.00 94.44 99 THR A N 1
ATOM 760 C CA . THR A 1 99 ? 12.216 -2.520 -12.428 1.00 94.44 99 THR A CA 1
ATOM 761 C C . THR A 1 99 ? 12.141 -1.157 -11.744 1.00 94.44 99 THR A C 1
ATOM 763 O O . THR A 1 99 ? 13.108 -0.752 -11.102 1.00 94.44 99 THR A O 1
ATOM 766 N N . ASN A 1 100 ? 10.993 -0.475 -11.807 1.00 96.56 100 ASN A N 1
ATOM 767 C CA . ASN A 1 100 ? 10.822 0.840 -11.185 1.00 96.56 100 ASN A CA 1
ATOM 768 C C . ASN A 1 100 ? 10.823 0.723 -9.660 1.00 96.56 100 ASN A C 1
ATOM 770 O O . ASN A 1 100 ? 11.466 1.528 -8.988 1.00 96.56 100 ASN A O 1
ATOM 774 N N . ILE A 1 101 ? 10.180 -0.321 -9.118 1.00 95.88 101 ILE A N 1
ATOM 775 C CA . ILE A 1 101 ? 10.228 -0.627 -7.681 1.00 95.88 101 ILE A CA 1
ATOM 776 C C . ILE A 1 101 ? 11.658 -0.930 -7.250 1.00 95.88 101 ILE A C 1
ATOM 778 O O . ILE A 1 101 ? 12.097 -0.416 -6.229 1.00 95.88 101 ILE A O 1
ATOM 782 N N . SER A 1 102 ? 12.401 -1.724 -8.021 1.00 94.12 102 SER A N 1
ATOM 783 C CA . SER A 1 102 ? 13.782 -2.082 -7.687 1.00 94.12 102 SER A CA 1
ATOM 784 C C . SER A 1 102 ? 14.696 -0.855 -7.666 1.00 94.12 102 SER A C 1
ATOM 786 O O . SER A 1 102 ? 15.464 -0.668 -6.722 1.00 94.12 102 SER A O 1
ATOM 788 N N . SER A 1 103 ? 14.584 0.025 -8.667 1.00 95.94 103 SER A N 1
ATOM 789 C CA . SER A 1 103 ? 15.341 1.281 -8.702 1.00 95.94 103 SER A CA 1
ATOM 790 C C . SER A 1 103 ? 14.958 2.221 -7.557 1.00 95.94 103 SER A C 1
ATOM 792 O O . SER A 1 103 ? 15.841 2.755 -6.887 1.00 95.94 103 SER A O 1
ATOM 794 N N . TRP A 1 104 ? 13.661 2.395 -7.293 1.00 97.19 104 TRP A N 1
ATOM 795 C CA . TRP A 1 104 ? 13.165 3.207 -6.180 1.00 97.19 104 TRP A CA 1
ATOM 796 C C . TRP A 1 104 ? 13.603 2.651 -4.818 1.00 97.19 104 TRP A C 1
ATOM 798 O O . TRP A 1 104 ? 14.151 3.396 -4.010 1.00 97.19 104 TRP A O 1
ATOM 808 N N . LEU A 1 105 ? 13.484 1.341 -4.585 1.00 96.06 105 LEU A N 1
ATOM 809 C CA . LEU A 1 105 ? 13.908 0.690 -3.343 1.00 96.06 105 LEU A CA 1
ATOM 810 C C . LEU A 1 105 ? 15.420 0.826 -3.128 1.00 96.06 105 LEU A C 1
ATOM 812 O O . LEU A 1 105 ? 15.862 1.088 -2.010 1.00 96.06 105 LEU A O 1
ATOM 816 N N . GLY A 1 106 ? 16.220 0.694 -4.192 1.00 95.38 106 GLY A N 1
ATOM 817 C CA . GLY A 1 106 ? 17.661 0.948 -4.142 1.00 95.38 106 GLY A CA 1
ATOM 818 C C . GLY A 1 106 ? 17.988 2.388 -3.734 1.00 95.38 106 GLY A C 1
ATOM 819 O O . GLY A 1 106 ? 18.858 2.610 -2.890 1.00 95.38 106 GLY A O 1
ATOM 820 N N . ARG A 1 107 ? 17.245 3.375 -4.257 1.00 96.19 107 ARG A N 1
ATOM 821 C CA . ARG A 1 107 ? 17.363 4.774 -3.815 1.00 96.19 107 ARG A CA 1
ATOM 822 C C . ARG A 1 107 ? 16.973 4.931 -2.346 1.00 96.19 107 ARG A C 1
ATOM 824 O O . ARG A 1 107 ? 17.747 5.513 -1.593 1.00 96.19 107 ARG A O 1
ATOM 831 N N . CYS A 1 108 ? 15.848 4.362 -1.914 1.00 95.38 108 CYS A N 1
ATOM 832 C CA . CYS A 1 108 ? 15.422 4.391 -0.514 1.00 95.38 108 CYS A CA 1
ATOM 833 C C . CYS A 1 108 ? 16.496 3.830 0.430 1.00 95.38 108 CYS A C 1
ATOM 835 O O . CYS A 1 108 ? 16.867 4.498 1.385 1.00 95.38 108 CYS A O 1
ATOM 837 N N . LYS A 1 109 ? 17.081 2.665 0.124 1.00 92.50 109 LYS A N 1
ATOM 838 C CA . LYS A 1 109 ? 18.131 2.034 0.949 1.00 92.50 109 LYS A CA 1
ATOM 839 C C . LYS A 1 109 ? 19.403 2.873 1.124 1.00 92.50 109 LYS A C 1
ATOM 841 O O . LYS A 1 109 ? 20.174 2.606 2.036 1.00 92.50 109 LYS A O 1
ATOM 846 N N . THR A 1 110 ? 19.661 3.829 0.232 1.00 92.62 110 THR A N 1
ATOM 847 C CA . THR A 1 110 ? 20.877 4.663 0.268 1.00 92.62 110 THR A CA 1
ATOM 848 C C . THR A 1 110 ? 20.641 6.061 0.832 1.00 92.62 110 THR A C 1
ATOM 850 O O . THR A 1 110 ? 21.596 6.720 1.237 1.00 92.62 110 THR A O 1
ATOM 853 N N . LYS A 1 111 ? 19.394 6.542 0.810 1.00 88.75 111 LYS A N 1
ATOM 854 C CA . LYS A 1 111 ? 19.024 7.934 1.111 1.00 88.75 111 LYS A CA 1
ATOM 855 C C . LYS A 1 111 ? 18.188 8.080 2.388 1.00 88.75 111 LYS A C 1
ATOM 857 O O . LYS A 1 111 ? 17.932 9.218 2.775 1.00 88.75 111 LYS A O 1
ATOM 862 N N . MET A 1 112 ? 17.737 6.971 2.976 1.00 83.56 112 MET A N 1
ATOM 863 C CA . MET A 1 112 ? 16.933 6.911 4.205 1.00 83.56 112 MET A CA 1
ATOM 864 C C . MET A 1 112 ? 17.755 6.430 5.395 1.00 83.56 112 MET A C 1
ATOM 866 O O . MET A 1 112 ? 18.741 5.695 5.166 1.00 83.56 112 MET A O 1
#

Foldseek 3Di:
DDPVVCVLPVVPDPPWDDDPPDIDHDPVVVQQVCCVPPNPACPSPNPDVVVVVCVLVVQLVCLVVALENDDPDHDVVLVVVLVVVVVCVVVPNDCVVSVSSVNNNVVVVVPD

Secondary structure (DSSP, 8-state):
--HHHHHH-TT--SSEEEETTEEEESHHHHHHHHHHHH-SSSSSS-S-HHHHTTHHHHHHHHTTT-SSSSTTS--HHHHHHHHHHHHHHHTT---TT-HHHHHHHHHHHHH-

Solvent-accessible surface area (backbone atoms only — not comparable to full-atom values): 6808 Å² total; per-residue (Å²): 132,62,70,76,54,42,74,64,36,80,81,73,61,82,54,65,51,74,58,89,93,45,67,46,57,50,63,66,62,49,51,56,48,48,33,69,75,70,41,97,54,42,86,87,53,46,84,49,67,72,62,51,66,39,52,61,54,53,52,19,59,66,29,55,96,41,81,30,81,58,69,95,46,90,48,73,62,40,60,60,48,45,61,55,54,50,50,40,47,76,72,66,5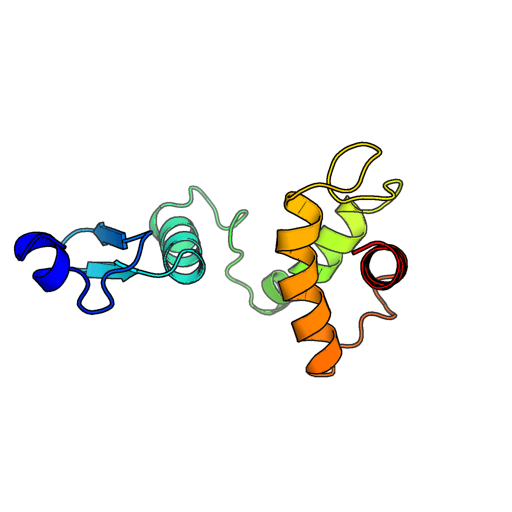0,81,48,80,89,28,58,42,45,48,54,36,50,55,50,47,72,73,74,107

InterPro domains:
  IPR004045 Glutathione S-transferase, N-terminal [PF13417] (2-39)
  IPR004045 Glutathione S-transferase, N-terminal [PS50404] (1-42)
  IPR004046 Glutathione S-transferase, C-terminal [PF14497] (50-94)
  IPR010987 Glutathione S-transferase, C-terminal-like [PS50405] (7-112)
  IPR036249 Thioredoxin-like superfamily [SSF52833] (2-52)
  IPR036282 Glutathione S-transferase, C-terminal domain superfamily [SSF47616] (44-109)

pLDDT: mean 90.27, std 5.88, range [70.12, 97.19]

Sequence (112 aa):
MKPEFLAINPQHCVPTMVDGDLALWESRPICTYLASQYGKDDSLYPKDPKTRAKALGWLNDWLAGHDWAVGNNLTVADHSLVATVSTMEATGIDLAKHTNISSWLGRCKTKM

Radius of gyration: 17.38 Å; Cα contacts (8 Å, |Δi|>4): 89; chains: 1; bounding box: 43×29×45 Å

Organism: Homarus americanus (NCBI:txid6706)

Mean predicted aligned error: 7.52 Å